Protein AF-A0A5J4X2Y7-F1 (afdb_monomer_lite)

Foldseek 3Di:
DPDLDADPCLVVCVVVVNLVVLVVQLPDPPDDPVSNLVSLLVNLNRCFNHDDDDPNLLSSLVSLLVQCPDPPVVSNVSSLVSLVRNCNHVVSVVSNCPPVHDRDD

Radius of gyration: 12.89 Å; chains: 1; bounding box: 34×38×26 Å

pLDDT: mean 92.25, std 9.29, range [41.44, 98.5]

Sequence (105 aa):
MPSTFQHPQFEIISNFGGIDKLYSVFKRTDVNKKVKDKTTICIGKLYRSKELQGEMKTEIISHLKTLVNSSDSNTKDSSISTLKGLAQNPENKIEIEKGEFIVPT

InterPro domains:
  IPR011989 Armadillo-like helical [G3DSA:1.25.10.10] (5-102)
  IPR016024 Armadillo-type fold [SSF48371] (10-100)

Organism: NCBI:txid222440

Secondary structure (DSSP, 8-state):
----SPPTTHHHHHHTTHHHHHHHHHH-SSS-HHHHHHHHHHHHHHTTTS---HHHHHHHHHHHHHHTT-SSHHHHHHHHHHHHHHTTSHHHHHHHHTTT-----

Structure (mmCIF, N/CA/C/O backbone):
data_AF-A0A5J4X2Y7-F1
#
_entry.id   AF-A0A5J4X2Y7-F1
#
loop_
_atom_site.group_PDB
_atom_site.id
_atom_site.type_symbol
_atom_site.label_atom_id
_atom_site.label_alt_id
_atom_site.label_comp_id
_atom_site.label_asym_id
_atom_site.label_entity_id
_atom_site.label_seq_id
_atom_site.pdbx_PDB_ins_code
_atom_site.Cartn_x
_atom_site.Cartn_y
_atom_site.Cartn_z
_atom_site.occupancy
_atom_site.B_iso_or_equiv
_atom_site.auth_seq_id
_atom_site.auth_comp_id
_atom_site.auth_asym_id
_atom_site.auth_atom_id
_atom_site.pdbx_PDB_model_num
ATOM 1 N N . MET A 1 1 ? -3.593 21.749 -2.824 1.00 41.44 1 MET A N 1
ATOM 2 C CA . MET A 1 1 ? -3.896 20.932 -1.627 1.00 41.44 1 MET A CA 1
ATOM 3 C C . MET A 1 1 ? -4.434 19.585 -2.085 1.00 41.44 1 MET A C 1
ATOM 5 O O . MET A 1 1 ? -5.349 19.589 -2.904 1.00 41.44 1 MET A O 1
ATOM 9 N N . PRO A 1 2 ? -3.885 18.438 -1.653 1.00 53.44 2 PRO A N 1
ATOM 10 C CA . PRO A 1 2 ? -4.526 17.162 -1.941 1.00 53.44 2 PRO A CA 1
ATOM 11 C C . PRO A 1 2 ? -5.867 17.118 -1.194 1.00 53.44 2 PRO A C 1
ATOM 13 O O . PRO A 1 2 ? -5.897 17.323 0.011 1.00 53.44 2 PRO A O 1
ATOM 16 N N . SER A 1 3 ? -6.967 16.864 -1.911 1.00 60.62 3 SER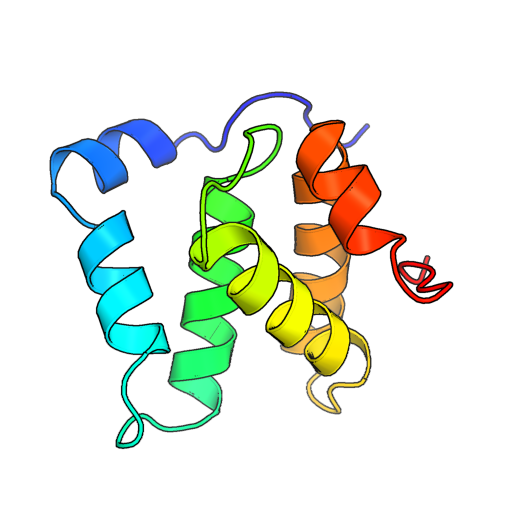 A N 1
ATOM 17 C CA . SER A 1 3 ? -8.300 16.630 -1.327 1.00 60.62 3 SER A CA 1
ATOM 18 C C . SER A 1 3 ? -8.231 15.719 -0.090 1.00 60.62 3 SER A C 1
ATOM 20 O O . SER A 1 3 ? -7.544 14.694 -0.128 1.00 60.62 3 SER A O 1
ATOM 22 N N . THR A 1 4 ? -8.916 16.114 0.980 1.00 67.31 4 THR A N 1
ATOM 23 C CA . THR A 1 4 ? -9.117 15.337 2.215 1.00 67.31 4 THR A CA 1
ATOM 24 C C . THR A 1 4 ? -10.421 14.545 2.203 1.00 67.31 4 THR A C 1
ATOM 26 O O . THR A 1 4 ? -10.751 13.871 3.175 1.00 67.31 4 THR A O 1
ATOM 29 N N . PHE A 1 5 ? -11.174 14.637 1.106 1.00 73.44 5 PHE A N 1
ATOM 30 C CA . PHE A 1 5 ? -12.424 13.922 0.933 1.00 73.44 5 PHE A CA 1
ATOM 31 C C . PHE A 1 5 ? -12.173 12.506 0.425 1.00 73.44 5 PHE A C 1
ATOM 33 O O . PHE A 1 5 ? -11.279 12.255 -0.394 1.00 73.44 5 PHE A O 1
ATOM 40 N N . GLN A 1 6 ? -13.031 11.601 0.885 1.00 79.19 6 GLN A N 1
ATOM 41 C CA . GLN A 1 6 ? -13.112 10.231 0.407 1.00 79.19 6 GLN A CA 1
ATOM 42 C C . GLN A 1 6 ? -13.289 10.184 -1.117 1.00 79.19 6 GLN A C 1
ATOM 44 O O . GLN A 1 6 ? -13.866 11.087 -1.729 1.00 79.19 6 GLN A O 1
ATOM 49 N N . HIS A 1 7 ? -12.785 9.122 -1.750 1.00 77.06 7 HIS A N 1
ATOM 50 C CA . HIS A 1 7 ? -12.898 8.971 -3.196 1.00 77.06 7 HIS A CA 1
ATOM 51 C C . HIS A 1 7 ? -14.376 8.939 -3.639 1.00 77.06 7 HIS A C 1
ATOM 53 O O . HIS A 1 7 ? -15.136 8.139 -3.088 1.00 77.06 7 HIS A O 1
ATOM 59 N N . PRO A 1 8 ? -14.781 9.702 -4.678 1.00 81.25 8 PRO A N 1
ATOM 60 C CA . PRO A 1 8 ? -16.188 9.826 -5.086 1.00 81.25 8 PRO A CA 1
ATOM 61 C C . PRO A 1 8 ? -16.886 8.497 -5.403 1.00 81.25 8 PRO A C 1
ATOM 63 O O . PRO A 1 8 ? -18.098 8.376 -5.296 1.00 81.25 8 PRO A O 1
ATOM 66 N N . GLN A 1 9 ? -16.116 7.490 -5.815 1.00 81.69 9 GLN A N 1
ATOM 67 C CA . GLN A 1 9 ? -16.637 6.181 -6.218 1.00 81.69 9 GLN A CA 1
ATOM 68 C C . GLN A 1 9 ? -16.610 5.134 -5.097 1.00 81.69 9 GLN A C 1
ATOM 70 O O . GLN A 1 9 ? -17.002 3.995 -5.343 1.00 81.69 9 GLN A O 1
ATOM 75 N N . PHE A 1 10 ? -16.131 5.476 -3.894 1.00 82.31 10 PHE A N 1
ATOM 76 C CA . PHE A 1 10 ? -15.999 4.500 -2.811 1.00 82.31 10 PHE A CA 1
ATOM 77 C C . PHE A 1 10 ? -17.341 3.847 -2.478 1.00 82.31 10 PHE A C 1
ATOM 79 O O . PHE A 1 10 ? -17.426 2.625 -2.458 1.00 82.31 10 PHE A O 1
ATOM 86 N N . GLU A 1 11 ? -18.385 4.645 -2.246 1.00 80.50 11 GLU A N 1
ATOM 87 C CA . GLU A 1 11 ? -19.692 4.130 -1.823 1.00 80.50 11 GLU A CA 1
ATOM 88 C C . GLU A 1 11 ? -20.326 3.242 -2.890 1.00 80.50 11 GLU A C 1
ATOM 90 O O . GLU A 1 11 ? -20.757 2.132 -2.595 1.00 80.50 11 GLU A O 1
ATOM 95 N N . ILE A 1 12 ? -20.296 3.685 -4.150 1.00 81.69 12 ILE A N 1
ATOM 96 C CA . ILE A 1 12 ? -20.823 2.918 -5.282 1.00 81.69 12 ILE A CA 1
ATOM 97 C C . ILE A 1 12 ? -20.113 1.562 -5.363 1.00 81.69 12 ILE A C 1
ATOM 99 O O . ILE A 1 12 ? -20.764 0.524 -5.364 1.00 81.69 12 ILE A O 1
ATOM 103 N N . 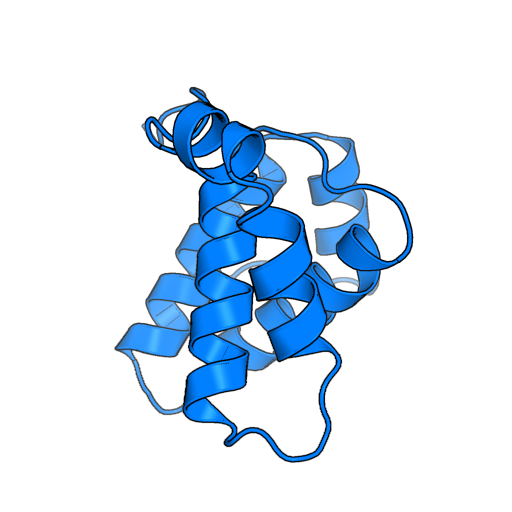ILE A 1 13 ? -18.779 1.547 -5.381 1.00 82.81 13 ILE A N 1
ATOM 104 C CA . ILE A 1 13 ? -18.006 0.305 -5.529 1.00 82.81 13 ILE A CA 1
ATOM 105 C C . ILE A 1 13 ? -18.177 -0.603 -4.305 1.00 82.81 13 ILE A C 1
ATOM 107 O O . ILE A 1 13 ? -18.291 -1.819 -4.463 1.00 82.81 13 ILE A O 1
ATOM 111 N N . SER A 1 14 ? -18.235 -0.029 -3.102 1.00 81.31 14 SER A N 1
ATOM 112 C CA . SER A 1 14 ? -18.498 -0.767 -1.865 1.00 81.31 14 SER A CA 1
ATOM 113 C C . SER A 1 14 ? -19.869 -1.447 -1.900 1.00 81.31 14 SER A C 1
ATOM 115 O O . SER A 1 14 ? -19.958 -2.632 -1.593 1.00 81.31 14 SER A O 1
ATOM 117 N N . ASN A 1 15 ? -20.918 -0.748 -2.346 1.00 84.56 15 ASN A N 1
ATOM 118 C CA . ASN A 1 15 ? -22.289 -1.274 -2.390 1.00 84.56 15 ASN A CA 1
ATOM 119 C C . ASN A 1 15 ? -22.452 -2.482 -3.327 1.00 84.56 15 ASN A C 1
ATOM 121 O O . ASN A 1 15 ? -23.325 -3.315 -3.107 1.00 84.56 15 ASN A O 1
ATOM 125 N N . PHE A 1 16 ? -21.595 -2.622 -4.342 1.00 86.19 16 PHE A N 1
ATOM 126 C CA . PHE A 1 16 ? -21.583 -3.785 -5.242 1.00 86.19 16 PHE A CA 1
ATOM 127 C C . PHE A 1 16 ? -20.603 -4.899 -4.814 1.00 86.19 16 PHE A C 1
ATOM 129 O O . PHE A 1 16 ? -20.309 -5.809 -5.605 1.00 86.19 16 PHE A O 1
ATOM 136 N N . GLY A 1 17 ? -20.048 -4.821 -3.596 1.00 87.62 17 GLY A N 1
ATOM 137 C CA . GLY A 1 17 ? -19.011 -5.741 -3.107 1.00 87.62 17 GLY A CA 1
ATOM 138 C C . GLY A 1 17 ? -17.722 -5.673 -3.935 1.00 87.62 17 GLY A C 1
ATOM 139 O O . GLY A 1 17 ? -16.974 -6.644 -4.039 1.00 87.62 17 GLY A O 1
ATOM 140 N N . GLY A 1 18 ? -17.484 -4.549 -4.618 1.00 89.62 18 GLY A N 1
ATOM 141 C CA . GLY A 1 18 ? -16.362 -4.382 -5.537 1.00 89.62 18 GLY A CA 1
ATOM 142 C C . GLY A 1 18 ? -15.014 -4.357 -4.823 1.00 89.62 18 GLY A C 1
ATOM 143 O O . GLY A 1 18 ? -14.037 -4.871 -5.362 1.00 89.62 18 GLY A O 1
ATOM 144 N N . ILE A 1 19 ? -14.966 -3.829 -3.597 1.00 91.88 19 ILE A N 1
ATOM 145 C CA . ILE A 1 19 ? -13.751 -3.812 -2.770 1.00 91.88 19 ILE A CA 1
ATOM 146 C C . ILE A 1 19 ? -13.310 -5.243 -2.442 1.00 91.88 19 ILE A C 1
ATOM 148 O O . ILE A 1 19 ? -12.152 -5.586 -2.673 1.00 91.88 19 ILE A O 1
ATOM 152 N N . ASP A 1 20 ? -14.234 -6.100 -2.006 1.00 92.38 20 ASP A N 1
ATOM 153 C CA . ASP A 1 20 ? -13.928 -7.495 -1.664 1.00 92.38 20 ASP A CA 1
ATOM 154 C C . ASP A 1 20 ? -13.473 -8.293 -2.889 1.00 92.38 20 ASP A C 1
ATOM 156 O O . ASP A 1 20 ? -12.543 -9.098 -2.814 1.00 92.38 20 ASP A O 1
ATOM 160 N N . LYS A 1 21 ? -14.073 -8.027 -4.056 1.00 94.38 21 LYS A N 1
ATOM 161 C CA . LYS A 1 21 ? -13.650 -8.624 -5.331 1.00 94.38 21 LYS A CA 1
ATOM 162 C C . LYS A 1 21 ? -12.241 -8.183 -5.722 1.00 94.38 21 LYS A C 1
ATOM 164 O O . LYS A 1 21 ? -11.433 -9.022 -6.114 1.00 94.38 21 LYS A O 1
ATOM 169 N N . LEU A 1 22 ? -11.926 -6.892 -5.595 1.00 95.25 22 LEU A N 1
ATOM 170 C CA . LEU A 1 22 ? -10.577 -6.376 -5.841 1.00 95.25 22 LEU A CA 1
ATOM 171 C C . LEU A 1 22 ? -9.571 -7.011 -4.877 1.00 95.25 22 LEU A C 1
ATOM 173 O O . LEU A 1 22 ? -8.522 -7.483 -5.307 1.00 95.25 22 LEU A O 1
ATOM 177 N N . TYR A 1 23 ? -9.897 -7.094 -3.589 1.00 96.12 23 TYR A N 1
ATOM 178 C CA . TYR A 1 23 ? -9.009 -7.720 -2.615 1.00 96.12 23 TYR A CA 1
ATOM 179 C C . TYR A 1 23 ? -8.811 -9.216 -2.895 1.00 96.12 23 TYR A C 1
ATOM 181 O O . TYR A 1 23 ? -7.684 -9.707 -2.875 1.00 96.12 23 TYR A O 1
ATOM 189 N N . SER A 1 24 ? -9.866 -9.925 -3.298 1.00 96.06 24 SER A N 1
ATOM 190 C CA . SER A 1 24 ? -9.773 -11.321 -3.743 1.00 96.06 24 SER A CA 1
ATOM 191 C C . SER A 1 24 ? -8.839 -11.482 -4.949 1.00 96.06 24 SER A C 1
ATOM 193 O O . SER A 1 24 ? -8.031 -12.408 -4.987 1.00 96.06 24 SER A O 1
ATOM 195 N N . VAL A 1 25 ? -8.885 -10.558 -5.919 1.00 95.81 25 VAL A N 1
ATOM 196 C CA . VAL A 1 25 ? -7.939 -10.528 -7.051 1.00 95.81 25 VAL A CA 1
ATOM 197 C C . VAL A 1 25 ? -6.505 -10.292 -6.576 1.00 95.81 25 VAL A C 1
ATOM 199 O O . VAL A 1 25 ? -5.587 -10.921 -7.094 1.00 95.81 25 VAL A O 1
ATOM 202 N N . PHE A 1 26 ? -6.291 -9.436 -5.579 1.00 95.81 26 PHE A N 1
ATOM 203 C CA . PHE A 1 26 ? -4.963 -9.195 -5.014 1.00 95.81 26 PHE A CA 1
ATOM 204 C C . PHE A 1 26 ? -4.367 -10.438 -4.320 1.00 95.81 26 PHE A C 1
ATOM 206 O O . PHE A 1 26 ? -3.167 -10.704 -4.459 1.00 95.81 26 PHE A O 1
ATOM 213 N N . LYS A 1 27 ? -5.192 -11.224 -3.613 1.00 96.00 27 LYS A N 1
ATOM 214 C CA . LYS A 1 27 ? -4.765 -12.439 -2.887 1.00 96.00 27 LYS A CA 1
ATOM 215 C C . LYS A 1 27 ? -4.431 -13.620 -3.796 1.00 96.00 27 LYS A C 1
ATOM 217 O O . LYS A 1 27 ? -3.722 -14.532 -3.376 1.00 96.00 27 LYS A O 1
ATOM 222 N N . ARG A 1 28 ? -4.912 -13.611 -5.037 1.00 95.00 28 ARG A N 1
ATOM 223 C CA . ARG A 1 28 ? -4.627 -14.657 -6.020 1.00 95.00 28 ARG A CA 1
ATOM 224 C C . ARG A 1 28 ? -3.139 -14.715 -6.388 1.00 95.00 28 ARG A C 1
ATOM 226 O O . ARG A 1 28 ? -2.455 -13.693 -6.468 1.00 95.00 28 ARG A O 1
ATOM 233 N N . THR A 1 29 ? -2.646 -15.927 -6.631 1.00 91.38 29 THR A N 1
ATOM 234 C CA . THR A 1 29 ? -1.258 -16.207 -7.044 1.00 91.38 29 THR A CA 1
ATOM 235 C C . THR A 1 29 ? -1.114 -16.402 -8.554 1.00 91.38 29 THR A C 1
ATOM 237 O O . THR A 1 29 ? -0.010 -16.302 -9.078 1.00 91.38 29 THR A O 1
ATOM 240 N N . ASP A 1 30 ? -2.224 -16.628 -9.260 1.00 93.12 30 ASP A N 1
ATOM 241 C CA . A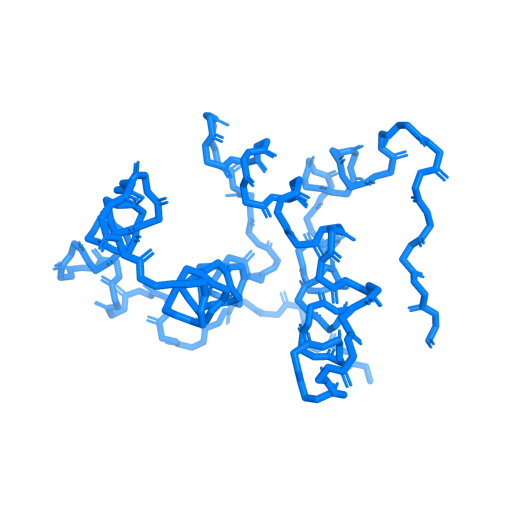SP A 1 30 ? -2.299 -16.875 -10.705 1.00 93.12 30 ASP A CA 1
ATOM 242 C C . ASP A 1 30 ? -2.493 -15.593 -11.539 1.00 93.12 30 ASP A C 1
ATOM 244 O O . ASP A 1 30 ? -2.561 -15.640 -12.767 1.00 93.12 30 ASP A O 1
ATOM 248 N N . VAL A 1 31 ? -2.586 -14.428 -10.890 1.00 92.56 31 VAL A N 1
ATOM 249 C CA . VAL A 1 31 ? -2.754 -13.136 -11.567 1.00 92.56 31 VAL A CA 1
ATOM 250 C C . VAL A 1 31 ? -1.411 -12.533 -11.962 1.00 92.56 31 VAL A C 1
ATOM 252 O O . VAL A 1 31 ? -0.433 -12.578 -11.217 1.00 92.56 31 VAL A O 1
ATOM 255 N N . ASN A 1 32 ? -1.365 -11.904 -13.138 1.00 93.69 32 ASN A N 1
ATOM 256 C CA . ASN A 1 32 ? -0.142 -11.245 -13.580 1.00 93.69 32 ASN A CA 1
ATOM 257 C C . ASN A 1 32 ? 0.209 -10.045 -12.675 1.00 93.69 32 ASN A C 1
ATOM 259 O O . ASN A 1 32 ? -0.663 -9.393 -12.088 1.00 93.69 32 ASN A O 1
ATOM 263 N N . LYS A 1 33 ? 1.503 -9.710 -12.620 1.00 92.50 33 LYS A N 1
ATOM 264 C CA . LYS A 1 33 ? 2.025 -8.609 -11.798 1.00 92.50 33 LYS A CA 1
ATOM 265 C C . LYS A 1 33 ? 1.309 -7.280 -12.064 1.00 92.50 33 LYS A C 1
ATOM 267 O O . LYS A 1 33 ? 0.942 -6.584 -11.129 1.00 92.50 33 LYS A O 1
ATOM 272 N N . LYS A 1 34 ? 1.060 -6.940 -13.332 1.00 93.62 34 LYS A N 1
ATOM 273 C CA . LYS A 1 34 ? 0.415 -5.675 -13.718 1.00 93.62 34 LYS A CA 1
ATOM 274 C C . LYS A 1 34 ? -1.014 -5.574 -13.177 1.00 93.62 34 LYS A C 1
ATOM 276 O O . LYS A 1 34 ? -1.404 -4.515 -12.700 1.00 93.62 34 LYS A O 1
ATOM 281 N N . VAL A 1 35 ? -1.786 -6.657 -13.223 1.00 94.94 35 VAL A N 1
ATOM 282 C CA . VAL A 1 35 ? -3.141 -6.738 -12.663 1.00 94.9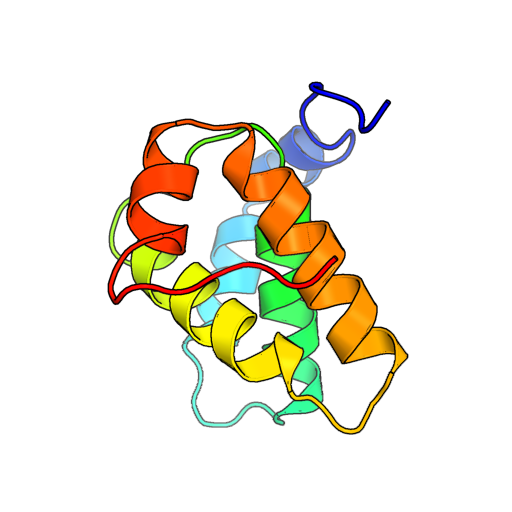4 35 VAL A CA 1
ATOM 283 C C . VAL A 1 35 ? -3.079 -6.567 -11.155 1.00 94.94 35 VAL A C 1
ATOM 285 O O . VAL A 1 35 ? -3.835 -5.759 -10.618 1.00 94.94 35 VAL A O 1
ATOM 288 N N . LYS A 1 36 ? -2.148 -7.252 -10.482 1.00 95.62 36 LYS A N 1
ATOM 289 C CA . LYS A 1 36 ? -1.960 -7.123 -9.034 1.00 95.62 36 LYS A CA 1
ATOM 290 C C . LYS A 1 36 ? -1.610 -5.687 -8.640 1.00 95.62 36 LYS A C 1
ATOM 292 O O . LYS A 1 36 ? -2.312 -5.102 -7.825 1.00 95.62 36 LYS A O 1
ATOM 297 N N . ASP A 1 37 ? -0.641 -5.072 -9.315 1.00 96.88 37 ASP A N 1
ATOM 298 C CA . ASP A 1 37 ? -0.214 -3.689 -9.068 1.00 96.88 37 ASP A CA 1
ATOM 299 C C . ASP A 1 37 ? -1.358 -2.683 -9.273 1.00 96.88 37 ASP A C 1
ATOM 301 O O . ASP A 1 37 ? -1.598 -1.816 -8.429 1.00 96.88 37 ASP A O 1
ATOM 305 N N . LYS A 1 38 ? -2.107 -2.803 -10.380 1.00 96.19 38 LYS A N 1
ATOM 306 C CA . LYS A 1 38 ? -3.256 -1.924 -10.652 1.00 96.19 38 LYS A CA 1
ATOM 307 C C . LYS A 1 38 ? -4.388 -2.138 -9.649 1.00 96.19 38 LYS A C 1
ATOM 309 O O . LYS A 1 38 ? -5.010 -1.159 -9.244 1.00 96.19 38 LYS A O 1
ATOM 314 N N . THR A 1 39 ? -4.620 -3.376 -9.220 1.00 96.69 39 THR A N 1
ATOM 315 C CA . THR A 1 39 ? -5.613 -3.715 -8.191 1.00 96.69 39 THR A CA 1
ATOM 316 C C . THR A 1 39 ? -5.244 -3.079 -6.854 1.00 96.69 39 THR A C 1
ATOM 318 O O . THR A 1 39 ? -6.071 -2.386 -6.266 1.00 96.69 39 THR A O 1
ATOM 321 N N . THR A 1 40 ? -3.989 -3.212 -6.416 1.00 97.56 40 THR A N 1
ATOM 322 C CA . THR A 1 40 ? -3.485 -2.574 -5.192 1.00 97.56 40 THR A CA 1
ATOM 323 C C . THR A 1 40 ? -3.645 -1.053 -5.238 1.00 97.56 40 THR A C 1
ATOM 325 O O . THR A 1 40 ? -4.166 -0.458 -4.296 1.00 97.56 40 THR A O 1
ATOM 328 N N . ILE A 1 41 ? -3.247 -0.413 -6.345 1.00 98.00 41 ILE A N 1
ATOM 329 C CA . ILE A 1 41 ? -3.407 1.039 -6.526 1.00 98.00 41 ILE A CA 1
ATOM 330 C C . ILE A 1 41 ? -4.889 1.435 -6.494 1.00 98.00 41 ILE A C 1
ATOM 332 O O . ILE A 1 41 ? -5.236 2.455 -5.903 1.00 98.00 41 ILE A O 1
ATOM 336 N N . CYS A 1 42 ? -5.770 0.648 -7.116 1.00 96.81 42 CYS A N 1
ATOM 337 C CA . CYS A 1 42 ? -7.208 0.911 -7.122 1.00 96.81 42 CYS A CA 1
ATOM 338 C C . CYS A 1 42 ? -7.789 0.873 -5.704 1.00 96.81 42 CYS A C 1
ATOM 340 O O . CYS A 1 42 ? -8.419 1.845 -5.290 1.00 96.81 42 CYS A O 1
ATOM 342 N N . ILE A 1 43 ? -7.501 -0.183 -4.934 1.00 97.12 43 ILE A N 1
ATOM 343 C CA . ILE A 1 43 ? -7.933 -0.301 -3.534 1.00 97.12 43 ILE A CA 1
ATOM 344 C C . ILE A 1 43 ? -7.424 0.893 -2.720 1.00 97.12 43 ILE A C 1
ATOM 346 O O . ILE A 1 43 ? -8.217 1.584 -2.083 1.00 97.12 43 ILE A O 1
ATOM 350 N N . GLY A 1 44 ? -6.127 1.205 -2.798 1.00 97.19 44 GLY A N 1
ATOM 351 C CA . GLY A 1 44 ? -5.558 2.327 -2.051 1.00 97.19 44 GLY A CA 1
ATOM 352 C C . GLY A 1 44 ? -6.188 3.679 -2.413 1.00 97.19 44 GLY A C 1
ATOM 353 O O . GLY A 1 44 ? -6.441 4.496 -1.531 1.00 97.19 44 GLY A O 1
ATOM 354 N N . LYS A 1 45 ? -6.506 3.917 -3.695 1.00 95.56 45 LYS A N 1
ATOM 355 C CA . LYS A 1 45 ? -7.195 5.144 -4.134 1.00 95.56 45 LYS A CA 1
ATOM 356 C C . LYS A 1 45 ? -8.616 5.242 -3.591 1.00 95.56 45 LYS A C 1
ATOM 358 O O . LYS A 1 45 ? -9.034 6.340 -3.230 1.00 95.56 45 LYS A O 1
ATOM 363 N N . LEU A 1 46 ? -9.347 4.129 -3.526 1.00 95.12 46 LEU A N 1
ATOM 364 C CA . LEU A 1 46 ? -10.690 4.099 -2.945 1.00 95.12 46 LEU A CA 1
ATOM 365 C C . LEU A 1 46 ? -10.645 4.468 -1.459 1.00 95.12 46 LEU A C 1
ATOM 367 O O . LEU A 1 46 ? -11.436 5.294 -1.012 1.00 95.12 46 LEU A O 1
ATOM 371 N N . TYR A 1 47 ? -9.667 3.936 -0.726 1.00 95.50 47 TYR A N 1
ATOM 372 C CA . TYR A 1 47 ? -9.458 4.199 0.701 1.00 95.50 47 TYR A CA 1
ATOM 373 C C . TYR A 1 47 ? -8.745 5.522 1.010 1.00 95.50 47 TYR A C 1
ATOM 375 O O . TYR A 1 47 ? -8.296 5.742 2.132 1.00 95.50 47 TYR A O 1
ATOM 383 N N . ARG A 1 48 ? -8.649 6.449 0.054 1.00 93.62 48 ARG A N 1
ATOM 384 C CA . ARG A 1 48 ? -8.125 7.793 0.321 1.00 93.62 48 ARG A CA 1
ATOM 385 C C . ARG A 1 48 ? -8.821 8.413 1.541 1.00 93.62 48 ARG A C 1
ATOM 387 O O . ARG A 1 48 ? -10.050 8.434 1.599 1.00 93.62 48 ARG A O 1
ATOM 394 N N . SER A 1 49 ? -8.020 8.905 2.489 1.00 91.06 49 SER A N 1
ATOM 395 C CA . SER A 1 49 ? -8.479 9.520 3.749 1.00 91.06 49 SER A CA 1
ATOM 396 C C . SER A 1 49 ? -9.310 8.606 4.663 1.00 91.06 49 SER A C 1
ATOM 398 O O . SER A 1 49 ? -9.781 9.055 5.705 1.00 91.06 49 SER A O 1
ATOM 400 N N . LYS A 1 50 ? -9.464 7.321 4.323 1.00 93.12 50 LYS A N 1
ATOM 401 C CA . LYS A 1 50 ? -10.218 6.326 5.086 1.00 93.12 50 LYS A CA 1
ATOM 402 C C . LYS A 1 50 ? -9.287 5.219 5.559 1.00 93.12 50 LYS A C 1
ATOM 404 O O . LYS A 1 50 ? -8.399 4.779 4.836 1.00 93.12 50 LYS A O 1
ATOM 409 N N . GLU A 1 51 ? -9.494 4.758 6.782 1.00 95.69 51 GLU A N 1
ATOM 410 C CA . GLU A 1 51 ? -8.716 3.658 7.338 1.00 95.69 51 GLU A CA 1
ATOM 411 C C . GLU A 1 51 ? -8.942 2.361 6.537 1.00 95.69 51 GLU A C 1
ATOM 413 O O . GLU A 1 51 ? -10.082 1.947 6.311 1.00 95.69 51 GLU A O 1
ATOM 418 N N . LEU A 1 52 ? -7.852 1.719 6.107 1.00 96.44 52 LEU A N 1
ATOM 419 C CA . LEU A 1 52 ? -7.862 0.313 5.689 1.00 96.44 52 LEU A CA 1
ATOM 420 C C . LEU A 1 52 ? -7.940 -0.562 6.942 1.00 96.44 52 LEU A C 1
ATOM 422 O O . LEU A 1 52 ? -7.354 -0.207 7.951 1.00 96.44 52 LEU A O 1
ATOM 426 N N . GLN A 1 53 ? -8.597 -1.718 6.912 1.00 93.56 53 GLN A N 1
ATOM 427 C CA . GLN A 1 53 ? -8.784 -2.539 8.118 1.00 93.56 53 GLN A CA 1
ATOM 428 C C . GLN A 1 53 ? -8.179 -3.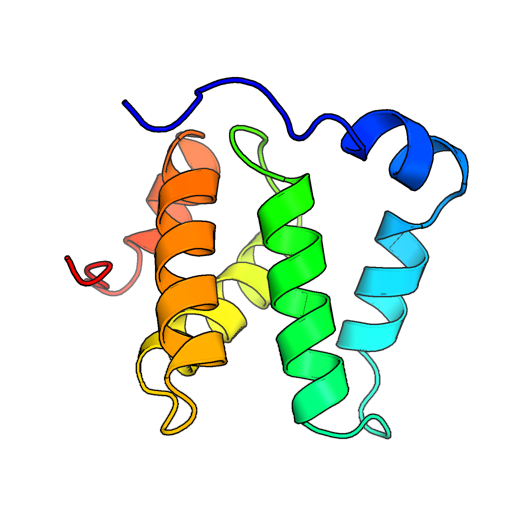939 7.973 1.00 93.56 53 GLN A C 1
ATOM 430 O O . GLN A 1 53 ? -8.046 -4.458 6.864 1.00 93.56 53 GLN A O 1
ATOM 435 N N . GLY A 1 54 ? -7.816 -4.548 9.106 1.00 95.62 54 GLY A N 1
ATOM 436 C CA . GLY A 1 54 ? -7.311 -5.924 9.176 1.00 95.62 54 GLY A CA 1
ATOM 437 C C . GLY A 1 54 ? -6.076 -6.180 8.306 1.00 95.62 54 GLY A C 1
ATOM 438 O O . GLY A 1 54 ? -5.233 -5.302 8.124 1.00 95.62 54 GLY A O 1
ATOM 439 N N . GLU A 1 55 ? -5.995 -7.387 7.741 1.00 96.38 55 GLU A N 1
ATOM 440 C CA . GLU A 1 55 ? -4.906 -7.801 6.840 1.00 96.38 55 GLU A CA 1
ATOM 441 C C . GLU A 1 55 ? -4.799 -6.918 5.589 1.00 96.38 55 GLU A C 1
ATOM 443 O O . GLU A 1 55 ? -3.706 -6.692 5.077 1.00 96.38 55 GLU A O 1
ATOM 448 N N . MET A 1 56 ? -5.912 -6.347 5.118 1.00 96.56 56 MET A N 1
ATOM 449 C CA . MET A 1 56 ? -5.895 -5.491 3.933 1.00 96.56 56 MET A CA 1
ATOM 450 C C . MET A 1 56 ? -5.015 -4.254 4.151 1.00 96.56 56 MET A C 1
ATOM 452 O O . MET A 1 56 ? -4.329 -3.831 3.222 1.00 96.56 56 MET A O 1
ATOM 456 N N . LYS A 1 57 ? -4.990 -3.693 5.371 1.00 97.94 57 LYS A N 1
ATOM 457 C CA . LYS A 1 57 ? -4.134 -2.545 5.715 1.00 97.94 57 LYS A CA 1
ATOM 458 C C . LYS A 1 57 ? -2.665 -2.878 5.474 1.00 97.94 57 LYS A C 1
ATOM 460 O O . LYS A 1 57 ? -2.002 -2.197 4.693 1.00 97.94 57 LYS A O 1
ATOM 465 N N . THR A 1 58 ? -2.174 -3.936 6.111 1.00 97.88 58 THR A N 1
ATOM 466 C CA . THR A 1 58 ? -0.759 -4.321 6.067 1.00 97.88 58 THR A CA 1
ATOM 467 C C . THR A 1 58 ? -0.348 -4.773 4.668 1.00 97.88 58 THR A C 1
ATOM 469 O O . THR A 1 58 ? 0.683 -4.338 4.155 1.00 97.88 58 THR A O 1
ATOM 472 N N . GLU A 1 59 ? -1.168 -5.585 4.000 1.00 98.00 59 GLU A N 1
ATOM 473 C CA . GLU A 1 59 ? -0.824 -6.157 2.698 1.00 98.00 59 GLU A CA 1
ATOM 474 C C . GLU A 1 59 ? -0.837 -5.127 1.563 1.00 98.00 59 GLU A C 1
ATOM 476 O O . GLU A 1 59 ? 0.091 -5.091 0.749 1.00 98.00 59 GLU A O 1
ATOM 481 N N . ILE A 1 60 ? -1.853 -4.257 1.511 1.00 98.44 60 ILE A N 1
ATOM 482 C CA . ILE A 1 60 ? -1.952 -3.227 0.470 1.00 98.44 60 ILE A CA 1
ATOM 483 C C . ILE A 1 60 ? -0.861 -2.174 0.653 1.00 98.44 60 ILE A C 1
ATOM 485 O O . ILE A 1 60 ? -0.208 -1.809 -0.327 1.00 98.44 60 ILE A O 1
ATOM 489 N N . ILE A 1 61 ? -0.621 -1.710 1.885 1.00 98.50 61 ILE A N 1
ATOM 490 C CA . ILE A 1 61 ? 0.433 -0.724 2.161 1.00 98.50 61 ILE A CA 1
ATOM 491 C C . ILE A 1 61 ? 1.810 -1.312 1.842 1.00 98.50 61 ILE A C 1
ATOM 493 O O . ILE A 1 61 ? 2.600 -0.655 1.165 1.00 98.50 61 ILE A O 1
ATOM 497 N N . SER A 1 62 ? 2.084 -2.554 2.252 1.00 98.12 62 SER A N 1
ATOM 498 C CA . SER A 1 62 ? 3.344 -3.236 1.936 1.00 98.12 62 SER A CA 1
ATOM 499 C C . SER A 1 62 ? 3.569 -3.333 0.425 1.00 98.12 62 SER A C 1
ATOM 501 O O . SER A 1 62 ? 4.617 -2.920 -0.072 1.00 98.12 62 SER A O 1
ATOM 503 N N . HIS A 1 63 ? 2.559 -3.768 -0.340 1.00 98.06 63 HIS A N 1
ATOM 504 C CA . HIS A 1 63 ? 2.687 -3.853 -1.798 1.00 98.06 63 HIS A CA 1
ATOM 505 C C . HIS A 1 63 ? 2.907 -2.472 -2.428 1.00 98.06 63 HIS A C 1
ATOM 507 O O . HIS A 1 63 ? 3.805 -2.323 -3.254 1.00 98.06 63 HIS A O 1
ATOM 513 N N . LEU A 1 64 ? 2.177 -1.435 -1.996 1.00 98.38 64 LEU A N 1
ATOM 514 C CA . LEU A 1 64 ? 2.379 -0.057 -2.470 1.00 98.38 64 LEU A CA 1
ATOM 515 C C . LEU A 1 64 ? 3.803 0.454 -2.217 1.00 98.38 64 LEU A C 1
ATOM 517 O O . LEU A 1 64 ? 4.365 1.086 -3.110 1.00 98.38 64 LEU A O 1
ATOM 521 N N . LYS A 1 65 ? 4.406 0.156 -1.055 1.00 98.06 65 LYS A N 1
ATOM 522 C CA . LYS A 1 65 ? 5.801 0.527 -0.751 1.00 98.06 65 LYS A CA 1
ATOM 523 C C . LYS A 1 65 ? 6.773 -0.038 -1.788 1.00 98.06 65 LYS A C 1
ATOM 525 O O . LYS A 1 65 ? 7.680 0.666 -2.220 1.00 98.06 65 LYS A O 1
ATOM 530 N N . THR A 1 66 ? 6.556 -1.271 -2.254 1.00 97.12 66 THR A N 1
ATOM 531 C CA . THR A 1 66 ? 7.409 -1.869 -3.300 1.00 97.12 66 THR A CA 1
ATOM 532 C C . THR A 1 66 ? 7.283 -1.157 -4.651 1.00 97.12 66 THR A C 1
ATOM 534 O O . THR A 1 66 ? 8.262 -1.044 -5.390 1.00 97.12 66 THR A O 1
ATOM 537 N N . LEU A 1 67 ? 6.093 -0.635 -4.975 1.00 97.88 67 LEU A N 1
ATOM 538 C CA . LEU A 1 67 ? 5.808 0.001 -6.265 1.00 97.88 67 LEU A CA 1
ATOM 539 C C . LEU A 1 67 ? 6.432 1.388 -6.415 1.00 97.88 67 LEU A C 1
ATOM 541 O O . LEU A 1 67 ? 6.605 1.850 -7.542 1.00 97.88 67 LEU A O 1
ATOM 545 N N . VAL A 1 68 ? 6.850 2.009 -5.314 1.00 97.00 68 VAL A N 1
ATOM 546 C CA . VAL A 1 68 ? 7.574 3.286 -5.325 1.00 97.00 68 VAL A CA 1
ATOM 547 C C . VAL A 1 68 ? 8.908 3.190 -6.083 1.00 97.00 68 VAL A C 1
ATOM 549 O O . VAL A 1 68 ? 9.366 4.177 -6.657 1.00 97.00 68 VAL A O 1
ATOM 552 N N . ASN A 1 69 ? 9.493 1.992 -6.162 1.00 94.62 69 ASN A N 1
ATOM 553 C CA . ASN A 1 69 ? 10.719 1.716 -6.915 1.00 94.62 69 ASN A CA 1
ATOM 554 C C . ASN A 1 69 ? 10.449 1.083 -8.293 1.00 94.62 69 ASN A C 1
ATOM 556 O O . ASN A 1 69 ? 11.353 0.512 -8.901 1.00 94.62 69 ASN A O 1
ATOM 560 N N . SER A 1 70 ? 9.208 1.134 -8.791 1.00 95.81 70 SER A N 1
ATOM 561 C CA . SER A 1 70 ? 8.868 0.580 -10.104 1.00 95.81 70 SER A CA 1
ATOM 562 C C . SER A 1 70 ? 9.619 1.296 -11.231 1.00 95.81 70 SER A C 1
ATOM 564 O O . SER A 1 70 ? 9.732 2.521 -11.231 1.00 95.81 70 SER A O 1
ATOM 566 N N . SER A 1 71 ? 10.075 0.530 -12.226 1.00 95.31 71 SER A N 1
ATOM 567 C CA . SER A 1 71 ? 10.610 1.070 -13.482 1.00 95.31 71 SER A CA 1
ATOM 568 C C . SER A 1 71 ? 9.527 1.664 -14.389 1.00 95.31 71 SER A C 1
ATOM 570 O O . SER A 1 71 ? 9.840 2.452 -15.276 1.00 95.31 71 SER A O 1
ATOM 572 N N . ASP A 1 72 ? 8.254 1.314 -14.174 1.00 95.75 72 ASP A N 1
ATOM 573 C CA . ASP A 1 72 ? 7.117 1.939 -14.848 1.00 95.75 72 ASP A CA 1
ATOM 574 C C . ASP A 1 72 ? 6.745 3.230 -14.112 1.00 95.75 72 ASP A C 1
ATOM 576 O O . ASP A 1 72 ? 6.123 3.188 -13.046 1.00 95.75 72 ASP A O 1
ATOM 580 N N . SER A 1 73 ? 7.109 4.380 -14.688 1.00 95.38 73 SER A N 1
ATOM 581 C CA . SER A 1 73 ? 6.897 5.699 -14.072 1.00 95.38 73 SER A CA 1
ATOM 582 C C . SER A 1 73 ? 5.444 5.923 -13.655 1.00 95.38 73 SER A C 1
ATOM 584 O O . SER A 1 73 ? 5.183 6.381 -12.548 1.00 95.38 73 SER A O 1
ATOM 586 N N . ASN A 1 74 ? 4.475 5.493 -14.471 1.00 95.38 74 ASN A N 1
ATOM 587 C CA . ASN A 1 74 ? 3.058 5.636 -14.135 1.00 95.38 74 ASN A CA 1
ATOM 588 C C . ASN A 1 74 ? 2.668 4.855 -12.874 1.00 95.38 74 ASN A C 1
ATOM 590 O O . ASN A 1 74 ? 1.848 5.323 -12.080 1.00 95.38 74 ASN A O 1
ATOM 594 N N . THR A 1 75 ? 3.202 3.648 -12.698 1.00 96.81 75 THR A N 1
ATOM 595 C CA . THR A 1 75 ? 2.969 2.815 -11.513 1.00 96.81 75 THR A CA 1
ATOM 596 C C . THR A 1 75 ? 3.678 3.394 -10.296 1.00 96.81 75 THR A C 1
ATOM 598 O O . THR A 1 75 ? 3.045 3.500 -9.244 1.00 96.81 75 THR A O 1
ATOM 601 N N . LYS A 1 76 ? 4.921 3.860 -10.454 1.00 97.19 76 LYS A N 1
ATOM 602 C CA . LYS A 1 76 ? 5.662 4.585 -9.417 1.00 97.19 76 LYS A CA 1
ATOM 603 C C . LYS A 1 76 ? 4.889 5.813 -8.931 1.00 97.19 76 LYS A C 1
ATOM 605 O O . LYS A 1 76 ? 4.519 5.868 -7.758 1.00 97.19 76 LYS A O 1
ATOM 610 N N . ASP A 1 77 ? 4.544 6.734 -9.820 1.00 97.06 77 ASP A N 1
ATOM 611 C CA . ASP A 1 77 ? 3.872 7.989 -9.464 1.00 97.06 77 ASP A CA 1
ATOM 612 C C . ASP A 1 77 ? 2.487 7.735 -8.862 1.00 97.06 77 ASP A C 1
ATOM 614 O O . ASP A 1 77 ? 2.094 8.343 -7.861 1.00 97.06 77 ASP A O 1
ATOM 618 N N . SER A 1 78 ? 1.754 6.765 -9.421 1.00 97.44 78 SER A N 1
ATOM 619 C CA . SER A 1 78 ? 0.466 6.346 -8.870 1.00 97.44 78 SER A CA 1
ATOM 620 C C . SER A 1 78 ? 0.605 5.784 -7.458 1.00 97.44 78 SER A C 1
ATOM 622 O O . SER A 1 78 ? -0.239 6.081 -6.615 1.00 97.44 78 SER A O 1
ATOM 624 N N . SER A 1 79 ? 1.638 4.984 -7.184 1.00 97.81 79 SER A N 1
ATOM 625 C CA . SER A 1 79 ? 1.866 4.396 -5.860 1.00 97.81 79 SER A CA 1
ATOM 626 C C . SER A 1 79 ? 2.208 5.461 -4.818 1.00 97.81 79 SER A C 1
ATOM 628 O O . SER A 1 79 ? 1.593 5.482 -3.753 1.00 97.81 79 SER A O 1
ATOM 630 N N . ILE A 1 80 ? 3.069 6.422 -5.169 1.00 97.94 80 ILE A N 1
ATOM 631 C CA . ILE A 1 80 ? 3.435 7.560 -4.318 1.00 97.94 80 ILE A CA 1
ATOM 632 C C . ILE A 1 80 ? 2.192 8.398 -4.006 1.00 97.94 80 ILE A C 1
ATOM 634 O O . ILE A 1 80 ? 1.899 8.680 -2.845 1.00 97.94 80 ILE A O 1
ATOM 638 N N . SER A 1 81 ? 1.418 8.761 -5.034 1.00 96.88 81 SER A N 1
ATOM 639 C CA . SER A 1 81 ? 0.176 9.524 -4.867 1.00 96.88 81 SER A CA 1
ATOM 640 C C . SER A 1 81 ? -0.836 8.785 -3.983 1.00 96.88 81 SER A C 1
ATOM 642 O O . SER A 1 81 ? -1.484 9.393 -3.130 1.00 96.88 81 SER A O 1
ATOM 644 N N . THR A 1 82 ? -0.931 7.463 -4.142 1.00 97.81 82 THR A N 1
ATOM 645 C CA . THR A 1 82 ? -1.835 6.615 -3.358 1.00 97.81 82 THR A CA 1
ATOM 646 C C . THR A 1 82 ? -1.410 6.551 -1.891 1.00 97.81 82 THR A C 1
ATOM 648 O O . THR A 1 82 ? -2.247 6.767 -1.019 1.00 97.81 82 THR A O 1
ATOM 651 N N . LEU A 1 83 ? -0.120 6.352 -1.604 1.00 98.19 83 LEU A N 1
ATOM 652 C CA . LEU A 1 83 ? 0.418 6.382 -0.239 1.00 98.19 83 LEU A CA 1
ATOM 653 C C . LEU A 1 83 ? 0.178 7.742 0.430 1.00 98.19 83 LEU A C 1
ATOM 655 O O . LEU A 1 83 ? -0.303 7.785 1.559 1.00 98.19 83 LEU A O 1
ATOM 659 N N . LYS A 1 84 ? 0.407 8.852 -0.286 1.00 96.62 84 LYS A N 1
ATOM 660 C CA . LYS A 1 84 ? 0.098 10.208 0.208 1.00 96.62 84 LYS A CA 1
ATOM 661 C C . LYS A 1 84 ? -1.394 10.383 0.523 1.00 96.62 84 LYS A C 1
ATOM 663 O O . LYS A 1 84 ? -1.736 11.055 1.490 1.00 96.62 84 LYS A O 1
ATOM 668 N N . GLY A 1 85 ? -2.283 9.791 -0.276 1.00 95.88 85 GLY A N 1
ATOM 669 C CA . GLY A 1 85 ? -3.730 9.814 -0.040 1.00 95.88 85 GLY A CA 1
ATOM 670 C C . GLY A 1 85 ? -4.172 8.960 1.153 1.00 95.88 85 GLY A C 1
ATOM 671 O O . GLY A 1 85 ? -5.043 9.377 1.915 1.00 95.88 85 GLY A O 1
ATOM 672 N N . LEU A 1 86 ? -3.561 7.788 1.339 1.00 97.38 86 LEU A N 1
ATOM 673 C CA . LEU A 1 86 ? -3.819 6.904 2.479 1.00 97.38 86 LEU A CA 1
ATOM 674 C C . LEU A 1 86 ? -3.319 7.512 3.793 1.00 97.38 86 LEU A C 1
ATOM 676 O O . LEU A 1 86 ? -4.044 7.461 4.783 1.00 97.38 86 LEU A O 1
ATOM 680 N N . ALA A 1 87 ? -2.142 8.147 3.784 1.00 96.88 87 ALA A N 1
ATOM 681 C CA . ALA A 1 87 ? -1.520 8.790 4.947 1.00 96.88 87 ALA A CA 1
ATOM 682 C C . ALA A 1 87 ? -2.307 9.989 5.511 1.00 96.88 87 ALA A C 1
ATOM 684 O O . ALA A 1 87 ? -1.950 10.536 6.551 1.00 96.88 87 ALA A O 1
ATOM 685 N N . GLN A 1 88 ? -3.381 10.413 4.841 1.00 95.12 88 GLN A N 1
ATOM 686 C CA . GLN A 1 88 ? -4.315 11.392 5.397 1.00 95.12 88 GLN A CA 1
ATOM 687 C C . GLN A 1 88 ? -5.159 10.811 6.538 1.00 95.12 88 GLN A C 1
ATOM 689 O O . GLN A 1 88 ? -5.676 11.565 7.356 1.00 95.12 88 GLN A O 1
ATOM 694 N N . ASN A 1 89 ? -5.298 9.485 6.600 1.00 96.25 89 ASN A N 1
ATOM 695 C CA . ASN A 1 89 ? -5.837 8.799 7.764 1.00 96.25 89 ASN A CA 1
ATOM 696 C C . ASN A 1 89 ? -4.685 8.448 8.739 1.00 96.25 89 ASN A C 1
ATOM 698 O O . ASN A 1 89 ? -3.697 7.856 8.292 1.00 96.25 89 ASN A O 1
ATOM 702 N N . PRO A 1 90 ? -4.792 8.769 10.046 1.00 96.50 90 PRO A N 1
ATOM 703 C CA . PRO A 1 90 ? -3.714 8.544 11.016 1.00 96.50 90 PRO A CA 1
ATOM 704 C C . PRO A 1 90 ? -3.263 7.083 11.141 1.00 96.50 90 PRO A C 1
ATOM 706 O O . PRO A 1 90 ? -2.066 6.814 11.159 1.00 96.50 90 PRO A O 1
ATOM 709 N N . GLU A 1 91 ? -4.199 6.136 11.150 1.00 97.56 91 GLU A N 1
A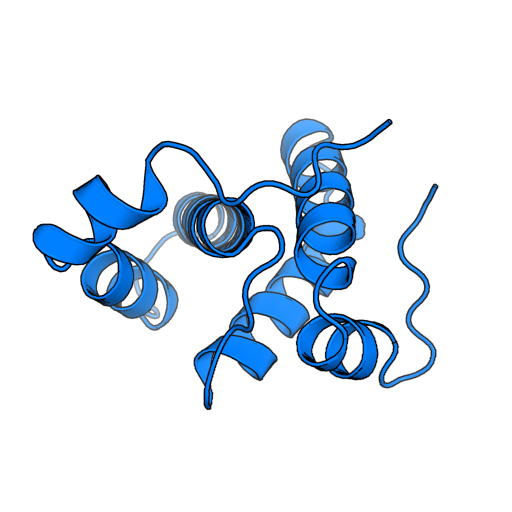TOM 710 C CA . GLU A 1 91 ? -3.892 4.710 11.311 1.00 97.56 91 GLU A CA 1
ATOM 711 C C . GLU A 1 91 ? -3.149 4.141 10.099 1.00 97.56 91 GLU A C 1
ATOM 713 O O . GLU A 1 91 ? -2.199 3.369 10.231 1.00 97.56 91 GLU A O 1
ATOM 718 N N . ASN A 1 92 ? -3.541 4.561 8.894 1.00 97.81 92 ASN A N 1
ATOM 719 C CA . ASN A 1 92 ? -2.797 4.217 7.684 1.00 97.81 92 ASN A CA 1
ATOM 720 C C . ASN A 1 92 ? -1.405 4.860 7.686 1.00 97.81 92 ASN A C 1
ATOM 722 O O . ASN A 1 92 ? -0.448 4.231 7.242 1.00 97.81 92 ASN A O 1
ATOM 726 N N . LYS A 1 93 ? -1.282 6.106 8.165 1.00 97.31 93 LYS A N 1
ATOM 727 C CA . LYS A 1 93 ? 0.002 6.815 8.240 1.00 97.31 93 LYS A CA 1
ATOM 728 C C . LYS A 1 93 ? 1.000 6.067 9.125 1.00 97.31 93 LYS A C 1
ATOM 730 O O . LYS A 1 93 ? 2.127 5.855 8.689 1.00 97.31 93 LYS A O 1
ATOM 735 N N . ILE A 1 94 ? 0.567 5.608 10.300 1.00 97.25 94 ILE A N 1
ATOM 736 C CA . ILE A 1 94 ? 1.394 4.811 11.219 1.00 97.25 94 ILE A CA 1
ATOM 737 C C . ILE A 1 94 ? 1.942 3.560 10.514 1.00 97.25 94 ILE A C 1
ATOM 739 O O . ILE A 1 94 ? 3.142 3.292 10.560 1.00 97.25 94 ILE A O 1
ATOM 743 N N . GLU A 1 95 ? 1.091 2.815 9.804 1.00 98.19 95 GLU A N 1
ATOM 744 C CA . GLU A 1 95 ? 1.529 1.612 9.082 1.00 98.19 95 GLU A CA 1
ATOM 745 C C . GLU A 1 95 ? 2.449 1.944 7.887 1.00 98.19 95 GLU A C 1
ATOM 747 O O . GLU A 1 95 ? 3.401 1.213 7.591 1.00 98.19 95 GLU A O 1
ATOM 752 N N . ILE A 1 96 ? 2.221 3.073 7.206 1.00 97.94 96 ILE A N 1
ATOM 753 C CA . ILE A 1 96 ? 3.097 3.551 6.127 1.00 97.94 96 ILE A CA 1
ATOM 754 C C . ILE A 1 96 ? 4.486 3.897 6.665 1.00 97.94 96 ILE A C 1
ATOM 756 O O . ILE A 1 96 ? 5.465 3.490 6.054 1.00 97.94 96 ILE A O 1
ATOM 760 N N . GLU A 1 97 ? 4.599 4.583 7.795 1.00 96.62 97 GLU A N 1
ATOM 761 C CA . GLU A 1 97 ? 5.890 5.026 8.348 1.00 96.62 97 GLU A CA 1
ATOM 762 C C . GLU A 1 97 ? 6.658 3.895 9.058 1.00 96.62 97 GLU A C 1
ATOM 764 O O . GLU A 1 97 ? 7.860 4.001 9.313 1.00 96.62 97 GLU A O 1
ATOM 769 N N . LYS A 1 98 ? 5.997 2.762 9.320 1.00 95.25 98 LYS A N 1
ATOM 770 C CA . LYS A 1 98 ? 6.621 1.569 9.898 1.00 95.25 98 LYS A CA 1
ATOM 771 C C . LYS A 1 98 ? 7.817 1.090 9.068 1.00 95.25 98 LYS A C 1
ATOM 773 O O . LYS A 1 98 ? 7.723 0.943 7.843 1.00 95.25 98 LYS A O 1
ATOM 778 N N . GLY A 1 99 ? 8.913 0.784 9.766 1.00 91.69 99 GLY A N 1
ATOM 779 C CA . GLY A 1 99 ? 10.181 0.375 9.157 1.00 91.69 99 GLY A CA 1
ATOM 780 C C . GLY A 1 99 ? 10.959 1.536 8.535 1.00 91.69 99 GLY A C 1
ATOM 781 O O . GLY A 1 99 ? 11.625 1.323 7.530 1.00 91.69 99 GLY A O 1
ATOM 782 N N . GLU A 1 100 ? 10.817 2.748 9.090 1.00 90.69 100 GLU A N 1
ATOM 783 C CA . GLU A 1 100 ? 11.512 3.974 8.651 1.00 90.69 100 GLU A CA 1
ATOM 784 C C . GLU A 1 100 ? 11.236 4.349 7.186 1.00 90.69 100 GLU A C 1
ATOM 786 O O . GLU A 1 100 ? 12.014 5.040 6.528 1.00 90.69 100 GLU A O 1
ATOM 791 N N . PHE A 1 101 ? 10.105 3.889 6.652 1.00 93.81 101 PHE A N 1
ATOM 792 C CA . PHE A 1 101 ? 9.748 4.142 5.268 1.00 93.81 101 PHE A CA 1
ATOM 793 C C . PHE A 1 101 ? 9.298 5.595 5.088 1.00 93.81 101 PHE A C 1
ATOM 795 O O . PHE A 1 101 ? 8.324 6.042 5.694 1.00 93.81 101 PHE A O 1
ATOM 802 N N . ILE A 1 102 ? 9.971 6.308 4.186 1.00 92.19 102 ILE A N 1
ATOM 803 C CA . ILE A 1 102 ? 9.631 7.679 3.802 1.00 92.19 102 ILE A CA 1
ATOM 804 C C . ILE A 1 102 ? 9.007 7.647 2.407 1.00 92.19 102 ILE A C 1
ATOM 806 O O . ILE A 1 102 ? 9.633 7.197 1.447 1.00 92.19 102 ILE A O 1
ATOM 810 N N . VAL A 1 103 ? 7.771 8.141 2.281 1.00 90.88 103 VAL A N 1
ATOM 811 C CA . VAL A 1 103 ? 7.114 8.290 0.974 1.00 90.88 103 VAL A CA 1
ATOM 812 C C . VAL A 1 103 ? 7.877 9.345 0.162 1.00 90.88 103 VAL A C 1
ATOM 814 O O . VAL A 1 103 ? 7.965 10.484 0.624 1.00 90.88 103 VAL A O 1
ATOM 817 N N . PRO A 1 104 ? 8.387 9.027 -1.043 1.00 89.81 104 PRO A N 1
ATOM 818 C CA . PRO A 1 104 ? 9.120 10.008 -1.832 1.00 89.81 104 PRO A CA 1
ATOM 819 C C . PRO A 1 104 ? 8.278 11.223 -2.216 1.00 89.81 104 PRO A C 1
ATOM 821 O O . PRO A 1 104 ? 7.054 11.145 -2.407 1.00 89.81 104 PRO A O 1
ATOM 824 N N . THR A 1 105 ? 8.963 12.356 -2.323 1.00 76.88 105 THR A N 1
ATOM 825 C CA . THR A 1 105 ? 8.395 13.633 -2.750 1.00 76.88 105 THR A CA 1
ATOM 826 C C . THR A 1 105 ? 8.024 13.624 -4.219 1.00 76.88 105 THR A C 1
ATOM 828 O O . THR A 1 105 ? 8.837 13.177 -5.052 1.00 76.88 105 THR A O 1
#